Protein AF-A0A1F7NNK9-F1 (afdb_monomer)

pLDDT: mean 86.34, std 10.41, range [44.34, 95.88]

Sequence (103 aa):
MGLDLHFGIVFVLFAVYIVLGNYLYFWKILPAIERAGGGSVPAFLPSGQFRQTRRYVDMLDQRNDRPWHYFSLRFDRHIALVLVLLWLSLLLRLVVTPTWQLN

Solvent-accessible surface area (backbone atoms only — not comparable to full-atom values): 6028 Å² total; per-residue (Å²): 142,66,62,68,60,50,50,51,50,52,51,51,53,50,52,50,50,54,53,49,52,50,49,44,40,68,72,49,39,46,56,53,39,36,77,69,74,39,79,74,72,80,54,88,50,70,73,47,38,51,54,52,49,49,52,44,52,53,52,28,61,74,66,74,52,76,57,91,63,44,61,58,63,74,43,37,69,58,55,52,49,52,54,51,52,54,51,50,54,51,53,51,48,64,72,69,52,62,78,84,79,77,116

Mean predicted aligned error: 6.4 Å

Secondary structure (DSSP, 8-state):
--SHHHHHHHHHHHHHHHHHHHHHIIIIIHHHHHHTTS------SHHHHHHHHHHHHHHHHHTT---TTHHHHHTHHHHHHHHHHHHHHHHHHHHHS-GGG--

Structure (mmCIF, N/CA/C/O backbone):
data_AF-A0A1F7NNK9-F1
#
_entry.id   AF-A0A1F7NNK9-F1
#
loop_
_atom_site.group_PDB
_atom_site.id
_atom_site.type_symbol
_atom_site.label_atom_id
_atom_site.label_alt_id
_atom_site.label_comp_id
_atom_site.label_asym_id
_atom_site.label_entity_id
_atom_site.label_seq_id
_atom_site.pdbx_PDB_ins_code
_atom_site.Cartn_x
_atom_site.Cartn_y
_atom_site.Cartn_z
_atom_site.occupancy
_atom_site.B_iso_or_equiv
_atom_site.auth_seq_id
_atom_site.auth_comp_id
_atom_site.auth_asym_id
_atom_site.auth_atom_id
_atom_site.pdbx_PDB_model_num
ATOM 1 N N . MET A 1 1 ? -24.299 -2.846 21.333 1.00 53.31 1 MET A N 1
ATOM 2 C CA . MET A 1 1 ? -23.891 -2.815 19.908 1.00 53.31 1 MET A CA 1
ATOM 3 C C . MET A 1 1 ? -22.889 -1.683 19.707 1.00 53.31 1 MET A C 1
ATOM 5 O O . MET A 1 1 ? -23.314 -0.554 19.523 1.00 53.31 1 MET A O 1
ATOM 9 N N . GLY A 1 2 ? -21.577 -1.906 19.830 1.00 71.31 2 GLY A N 1
ATOM 10 C CA . GLY A 1 2 ? -20.641 -0.773 19.709 1.00 71.31 2 GLY A CA 1
ATOM 11 C C . GLY A 1 2 ? -19.160 -1.118 19.615 1.00 71.31 2 GLY A C 1
ATOM 12 O O . GLY A 1 2 ? -18.453 -0.463 18.855 1.00 71.31 2 GLY A O 1
ATOM 13 N N . LEU A 1 3 ? -18.692 -2.145 20.331 1.00 77.62 3 LEU A N 1
ATOM 14 C CA . LEU A 1 3 ? -17.290 -2.574 20.279 1.00 77.62 3 LEU A CA 1
ATOM 15 C C . LEU A 1 3 ? -17.065 -3.680 19.240 1.00 77.62 3 LEU A C 1
ATOM 17 O O . LEU A 1 3 ? -16.177 -3.533 18.410 1.00 77.62 3 LEU A O 1
ATOM 21 N N . ASP A 1 4 ? -17.927 -4.700 19.194 1.00 82.19 4 ASP A N 1
ATOM 22 C CA . ASP A 1 4 ? -17.799 -5.820 18.241 1.00 82.19 4 ASP A CA 1
ATOM 23 C C . ASP A 1 4 ? -17.943 -5.377 16.781 1.00 82.19 4 ASP A C 1
ATOM 25 O O . ASP A 1 4 ? -17.190 -5.806 15.911 1.00 82.19 4 ASP A O 1
ATOM 29 N N . LEU A 1 5 ? -18.880 -4.461 16.510 1.00 86.69 5 LEU A N 1
ATOM 30 C CA . LEU A 1 5 ? -19.059 -3.891 15.174 1.00 86.69 5 LEU A CA 1
ATOM 31 C C . LEU A 1 5 ? -17.856 -3.023 14.774 1.00 86.69 5 LEU A C 1
ATOM 33 O O . LEU A 1 5 ? -17.391 -3.103 13.641 1.00 86.69 5 LEU A O 1
ATOM 37 N N . HIS A 1 6 ? -17.326 -2.221 15.707 1.00 84.50 6 HIS A N 1
ATOM 38 C CA . HIS A 1 6 ? -16.133 -1.399 15.473 1.00 84.50 6 HIS A CA 1
ATOM 39 C C . HIS A 1 6 ? -14.906 -2.277 15.223 1.00 84.50 6 HIS A C 1
ATOM 41 O O . HIS A 1 6 ? -14.171 -2.041 14.269 1.00 84.50 6 HIS A O 1
ATOM 47 N N . PHE A 1 7 ? -14.728 -3.332 16.021 1.00 89.00 7 PHE A N 1
ATOM 48 C CA . PHE A 1 7 ? -13.704 -4.349 15.808 1.00 89.00 7 PHE A CA 1
ATOM 49 C C . PHE A 1 7 ? -13.837 -4.987 14.428 1.00 89.00 7 PHE A C 1
ATOM 51 O O . PHE A 1 7 ? -12.867 -4.999 13.676 1.00 89.00 7 PHE A O 1
ATOM 58 N N . GLY A 1 8 ? -15.037 -5.450 14.067 1.00 91.19 8 GLY A N 1
ATOM 59 C CA . GLY A 1 8 ? -15.307 -6.067 12.771 1.00 91.19 8 GLY A CA 1
ATOM 60 C C . GLY A 1 8 ? -14.958 -5.147 11.601 1.00 91.19 8 GLY A C 1
ATOM 61 O O . GLY A 1 8 ? -14.274 -5.573 10.674 1.00 91.19 8 GLY A O 1
ATOM 62 N N . ILE A 1 9 ? -15.346 -3.870 11.668 1.00 92.44 9 ILE A N 1
ATOM 63 C CA . ILE A 1 9 ? -15.021 -2.876 10.633 1.00 92.44 9 ILE A CA 1
ATOM 64 C C . ILE A 1 9 ? -13.508 -2.678 10.524 1.00 92.44 9 ILE A C 1
ATOM 66 O O . ILE A 1 9 ? -12.957 -2.768 9.427 1.00 92.44 9 ILE A O 1
ATOM 70 N N . VAL A 1 10 ? -12.818 -2.427 11.641 1.00 91.69 10 VAL A N 1
ATOM 71 C CA . VAL A 1 10 ? -11.369 -2.181 11.617 1.00 91.69 10 VAL A CA 1
ATOM 72 C C . VAL A 1 10 ? -10.614 -3.425 11.143 1.00 91.69 10 VAL A C 1
ATOM 74 O O . VAL A 1 10 ? -9.707 -3.307 10.321 1.00 91.69 10 VAL A O 1
ATOM 77 N N . PHE A 1 11 ? -11.023 -4.616 11.580 1.00 93.00 11 PHE A N 1
ATOM 78 C CA . PHE A 1 11 ? -10.449 -5.884 11.137 1.00 93.00 11 PHE A CA 1
ATOM 79 C C . PHE A 1 11 ? -10.595 -6.080 9.624 1.00 93.00 11 PHE A C 1
ATOM 81 O O . PHE A 1 11 ? -9.610 -6.375 8.947 1.00 93.00 11 PHE A O 1
ATOM 88 N N . VAL A 1 12 ? -11.793 -5.856 9.073 1.00 95.88 12 VAL A N 1
ATOM 89 C CA . VAL A 1 12 ? -12.037 -5.956 7.626 1.00 95.88 12 VAL A CA 1
ATOM 90 C C . VAL A 1 12 ? -11.191 -4.942 6.857 1.00 95.88 12 VAL A C 1
ATOM 92 O O . VAL A 1 12 ? -10.583 -5.305 5.853 1.00 95.88 12 VAL A O 1
ATOM 95 N N . LEU A 1 13 ? -11.084 -3.698 7.330 1.00 94.62 13 LEU A N 1
ATOM 96 C CA . LEU A 1 13 ? -10.251 -2.678 6.687 1.00 94.62 13 LEU A CA 1
ATOM 97 C C . LEU A 1 13 ? -8.767 -3.073 6.663 1.00 94.62 13 LEU A C 1
ATOM 99 O O . LEU A 1 13 ? -8.114 -2.918 5.631 1.00 94.62 13 LEU A O 1
ATOM 103 N N . PHE A 1 14 ? -8.241 -3.636 7.755 1.00 93.38 14 PHE A N 1
ATOM 104 C CA . PHE A 1 14 ? -6.878 -4.173 7.797 1.00 93.38 14 PHE A CA 1
ATOM 105 C C . PHE A 1 14 ? -6.693 -5.360 6.852 1.00 93.38 14 PHE A C 1
ATOM 107 O O . PHE A 1 14 ? -5.709 -5.405 6.115 1.00 93.38 14 PHE A O 1
ATOM 114 N N . ALA A 1 15 ? -7.634 -6.305 6.845 1.00 94.50 15 ALA A N 1
ATOM 115 C CA . ALA A 1 15 ? -7.581 -7.464 5.962 1.00 94.50 15 ALA A CA 1
ATOM 116 C C . ALA A 1 15 ? -7.569 -7.030 4.490 1.00 94.50 15 ALA A C 1
ATOM 118 O O . ALA A 1 15 ? -6.709 -7.466 3.725 1.00 94.50 15 ALA A O 1
ATOM 119 N N . VAL A 1 16 ? -8.459 -6.109 4.108 1.00 94.62 16 VAL A N 1
ATOM 120 C CA . VAL A 1 16 ? -8.506 -5.528 2.760 1.00 94.62 16 VAL A CA 1
ATOM 121 C C . VAL A 1 16 ? -7.200 -4.815 2.433 1.00 94.62 16 VAL A C 1
ATOM 123 O O . VAL A 1 16 ? -6.651 -5.046 1.361 1.00 94.62 16 VAL A O 1
ATOM 126 N N . TYR A 1 17 ? -6.666 -4.001 3.344 1.00 92.25 17 TYR A N 1
ATOM 127 C CA . TYR A 1 17 ? -5.397 -3.301 3.145 1.00 92.25 17 TYR A CA 1
ATOM 128 C C . TYR A 1 17 ? -4.233 -4.267 2.882 1.00 92.25 17 TYR A C 1
ATOM 130 O O . TYR A 1 17 ? -3.495 -4.095 1.912 1.00 92.25 17 TYR A O 1
ATOM 138 N N . ILE A 1 18 ? -4.107 -5.329 3.684 1.00 91.44 18 ILE A N 1
ATOM 139 C CA . ILE A 1 18 ? -3.041 -6.330 3.539 1.00 91.44 18 ILE A CA 1
ATOM 140 C C . ILE A 1 18 ? -3.207 -7.131 2.242 1.00 91.44 18 ILE A C 1
ATOM 142 O O . ILE A 1 18 ? -2.239 -7.315 1.501 1.00 91.44 18 ILE A O 1
ATOM 146 N N . VAL A 1 19 ? -4.416 -7.620 1.952 1.00 93.75 19 VAL A N 1
ATOM 147 C CA . VAL A 1 19 ? -4.689 -8.428 0.753 1.00 93.75 19 VAL A CA 1
ATOM 148 C C . VAL A 1 19 ? -4.495 -7.595 -0.509 1.00 93.75 19 VAL A C 1
ATOM 150 O O . VAL A 1 19 ? -3.822 -8.042 -1.436 1.00 93.75 19 VAL A O 1
ATOM 153 N N . LEU A 1 20 ? -5.024 -6.370 -0.539 1.00 93.00 20 LEU A N 1
ATOM 154 C CA . LEU A 1 20 ? -4.887 -5.468 -1.678 1.00 93.00 20 LEU A CA 1
ATOM 155 C C . LEU A 1 20 ? -3.428 -5.055 -1.889 1.00 93.00 20 LEU A C 1
ATOM 157 O O . LEU A 1 20 ? -2.956 -5.087 -3.024 1.00 93.00 20 LEU A O 1
ATOM 161 N N . GLY A 1 21 ? -2.699 -4.724 -0.819 1.00 91.25 21 GLY A N 1
ATOM 162 C CA . GLY A 1 21 ? -1.275 -4.393 -0.886 1.00 91.25 21 GLY A CA 1
ATOM 163 C C . GLY A 1 21 ? -0.445 -5.535 -1.476 1.00 91.25 21 GLY A C 1
ATOM 164 O O . GLY A 1 21 ? 0.311 -5.320 -2.423 1.00 91.25 21 GLY A O 1
ATOM 165 N N . ASN A 1 22 ? -0.655 -6.766 -0.998 1.00 91.62 22 ASN A N 1
ATOM 166 C CA . ASN A 1 22 ? 0.012 -7.952 -1.541 1.00 91.62 22 ASN A CA 1
ATOM 167 C C . ASN A 1 22 ? -0.381 -8.223 -2.997 1.00 91.62 22 ASN A C 1
ATOM 169 O O . ASN A 1 22 ? 0.487 -8.469 -3.834 1.00 91.62 22 ASN A O 1
ATOM 173 N N . TYR A 1 23 ? -1.672 -8.147 -3.324 1.00 94.00 23 TYR A N 1
ATOM 174 C CA . TYR A 1 23 ? -2.148 -8.320 -4.695 1.00 94.00 23 TYR A CA 1
ATOM 175 C C . TYR A 1 23 ? -1.475 -7.323 -5.644 1.00 94.00 23 TYR A C 1
ATOM 177 O O . TYR A 1 23 ? -0.888 -7.728 -6.646 1.00 94.00 23 TYR A O 1
ATOM 185 N N . LEU A 1 24 ? -1.494 -6.028 -5.312 1.00 93.94 24 LEU A N 1
ATOM 186 C CA . LEU A 1 24 ? -0.850 -4.991 -6.118 1.00 93.94 24 LEU A CA 1
ATOM 187 C C . LEU A 1 24 ? 0.655 -5.230 -6.240 1.00 93.94 24 LEU A C 1
ATOM 189 O O . LEU A 1 24 ? 1.213 -5.064 -7.325 1.00 93.94 24 LEU A O 1
ATOM 193 N N . TYR A 1 25 ? 1.304 -5.654 -5.159 1.00 92.50 25 TYR A N 1
ATOM 194 C CA . TYR A 1 25 ? 2.730 -5.934 -5.160 1.00 92.50 25 TYR A CA 1
ATOM 195 C C . TYR A 1 25 ? 3.100 -7.055 -6.143 1.00 92.50 25 TYR A C 1
ATOM 197 O O . TYR A 1 25 ? 3.893 -6.831 -7.060 1.00 92.50 25 TYR A O 1
ATOM 205 N N . PHE A 1 26 ? 2.475 -8.227 -6.024 1.00 91.69 26 PHE A N 1
ATOM 206 C CA . PHE A 1 26 ? 2.817 -9.384 -6.855 1.00 91.69 26 PHE A CA 1
ATOM 207 C C . PHE A 1 26 ? 2.302 -9.279 -8.296 1.00 91.69 26 PHE A C 1
ATOM 209 O O . PHE A 1 26 ? 2.973 -9.744 -9.212 1.00 91.69 26 PHE A O 1
ATOM 216 N N . TRP A 1 27 ? 1.141 -8.658 -8.524 1.00 92.50 27 TRP A N 1
ATOM 217 C CA . TRP A 1 27 ? 0.503 -8.645 -9.847 1.00 92.50 27 TRP A CA 1
ATOM 218 C C . TRP A 1 27 ? 0.718 -7.367 -10.654 1.00 92.50 27 TRP A C 1
ATOM 220 O O . TRP A 1 27 ? 0.562 -7.390 -11.877 1.00 92.50 27 TRP A O 1
ATOM 230 N N . LYS A 1 28 ? 1.029 -6.237 -10.010 1.00 92.31 28 LYS A N 1
ATOM 231 C CA . LYS A 1 28 ? 1.201 -4.946 -10.698 1.00 92.31 28 LYS A CA 1
ATOM 232 C C . LYS A 1 28 ? 2.624 -4.423 -10.585 1.00 92.31 28 LYS A C 1
ATOM 234 O O . LYS A 1 28 ? 3.224 -4.116 -11.610 1.00 92.31 28 LYS A O 1
ATOM 239 N N . ILE A 1 29 ? 3.163 -4.351 -9.371 1.00 91.44 29 ILE A N 1
ATOM 240 C CA . ILE A 1 29 ? 4.464 -3.732 -9.095 1.00 91.44 29 ILE A CA 1
ATOM 241 C C . ILE A 1 29 ? 5.602 -4.618 -9.604 1.00 91.44 29 ILE A C 1
ATOM 243 O O . ILE A 1 29 ? 6.396 -4.171 -10.431 1.00 91.44 29 ILE A O 1
ATOM 247 N N . LEU A 1 30 ? 5.671 -5.875 -9.155 1.00 91.62 30 LEU A N 1
ATOM 248 C CA . LEU A 1 30 ? 6.783 -6.771 -9.477 1.00 91.62 30 LEU A CA 1
ATOM 249 C C . LEU A 1 30 ? 6.932 -7.014 -10.993 1.00 91.62 30 LEU A C 1
ATOM 251 O O . LEU A 1 30 ? 8.031 -6.786 -11.505 1.00 91.62 30 LEU A O 1
ATOM 255 N N . PRO A 1 31 ? 5.859 -7.325 -11.754 1.00 90.38 31 PRO A N 1
ATOM 256 C CA . PRO A 1 31 ? 5.973 -7.512 -13.201 1.00 90.38 31 PRO A CA 1
ATOM 257 C C . PRO A 1 31 ? 6.347 -6.220 -13.938 1.00 90.38 31 PRO A C 1
ATOM 259 O O . PRO A 1 31 ? 7.007 -6.258 -14.974 1.00 90.38 31 PRO A O 1
ATOM 262 N N . ALA A 1 32 ? 5.923 -5.055 -13.438 1.00 89.81 32 ALA A N 1
ATOM 263 C CA . ALA A 1 32 ? 6.278 -3.778 -14.051 1.00 89.81 32 ALA A CA 1
ATOM 264 C C . ALA A 1 32 ? 7.755 -3.420 -13.837 1.00 89.81 32 ALA A C 1
ATOM 266 O O . ALA A 1 32 ? 8.390 -2.896 -14.752 1.00 89.81 32 ALA A O 1
ATOM 267 N N . ILE A 1 33 ? 8.304 -3.722 -12.658 1.00 88.38 33 ILE A N 1
ATOM 268 C CA . ILE A 1 33 ? 9.729 -3.541 -12.357 1.00 88.38 33 ILE A CA 1
ATOM 269 C C . ILE A 1 33 ? 10.578 -4.497 -13.200 1.00 88.38 33 ILE A C 1
ATOM 271 O O . ILE A 1 33 ? 11.562 -4.057 -13.794 1.00 88.38 33 ILE A O 1
ATOM 275 N N . GLU A 1 34 ? 10.156 -5.758 -13.316 1.00 88.88 34 GLU A N 1
ATOM 276 C CA . GLU A 1 34 ? 10.814 -6.769 -14.149 1.00 88.88 34 GLU A CA 1
ATOM 277 C C . GLU A 1 34 ? 10.878 -6.339 -15.620 1.00 88.88 34 GLU A C 1
ATOM 279 O O . GLU A 1 34 ? 11.955 -6.313 -16.216 1.00 88.88 34 GLU A O 1
ATOM 284 N N . ARG A 1 35 ? 9.754 -5.885 -16.194 1.00 87.31 35 ARG A N 1
ATOM 285 C CA . ARG A 1 35 ? 9.707 -5.358 -17.573 1.00 87.31 35 ARG A CA 1
ATOM 286 C C . ARG A 1 35 ? 10.589 -4.130 -17.790 1.00 87.31 35 ARG A C 1
ATOM 288 O O . ARG A 1 35 ? 10.979 -3.858 -18.920 1.00 87.31 35 ARG A O 1
ATOM 295 N N . ALA A 1 36 ? 10.884 -3.375 -16.737 1.00 84.62 36 ALA A N 1
ATOM 296 C CA . ALA A 1 36 ? 11.768 -2.216 -16.796 1.00 84.62 36 ALA A CA 1
ATOM 297 C C . ALA A 1 36 ? 13.250 -2.566 -16.572 1.00 84.62 36 ALA A C 1
ATOM 299 O O . ALA A 1 36 ? 14.067 -1.661 -16.403 1.00 84.62 36 ALA A O 1
ATOM 300 N N . GLY A 1 37 ? 13.606 -3.855 -16.540 1.00 81.62 37 GLY A N 1
ATOM 301 C CA . GLY A 1 37 ? 14.978 -4.319 -16.324 1.00 81.62 37 GLY A CA 1
ATOM 302 C C . GLY A 1 37 ? 15.453 -4.188 -14.873 1.00 81.62 37 GLY A C 1
ATOM 303 O O . GLY A 1 37 ? 16.639 -4.353 -14.592 1.00 81.62 37 GLY A O 1
ATOM 304 N N . GLY A 1 38 ? 14.556 -3.883 -13.930 1.00 69.75 38 GLY A N 1
ATOM 305 C CA . GLY A 1 38 ? 14.838 -4.007 -12.505 1.00 69.75 38 GLY A CA 1
ATOM 306 C C . GLY A 1 38 ? 14.680 -5.469 -12.106 1.00 69.75 38 GLY A C 1
ATOM 307 O O . GLY A 1 38 ? 13.612 -6.028 -12.312 1.00 69.75 38 GLY A O 1
ATOM 308 N N . GLY A 1 39 ? 15.732 -6.090 -11.565 1.00 67.62 39 GLY A N 1
ATOM 309 C CA . GLY A 1 39 ? 15.731 -7.517 -11.223 1.00 67.62 39 GLY A CA 1
ATOM 310 C C . GLY A 1 39 ? 14.440 -7.994 -10.540 1.00 67.62 39 GLY A C 1
ATOM 311 O O . GLY A 1 39 ? 13.911 -7.325 -9.652 1.00 67.62 39 GLY A O 1
ATOM 312 N N . SER A 1 40 ? 13.960 -9.166 -10.959 1.00 64.19 40 SER A N 1
ATOM 313 C CA . SER A 1 40 ? 12.665 -9.764 -10.604 1.00 64.19 40 SER A CA 1
ATOM 314 C C . SER A 1 40 ? 12.612 -10.387 -9.208 1.00 64.19 40 SER A C 1
ATOM 316 O O . SER A 1 40 ? 11.656 -11.085 -8.883 1.00 64.19 40 SER A O 1
ATOM 318 N N . VAL A 1 41 ? 13.622 -10.151 -8.364 1.00 79.94 41 VAL A N 1
ATOM 319 C CA . VAL A 1 41 ? 13.686 -10.786 -7.047 1.00 79.94 41 VAL A CA 1
ATOM 320 C C . VAL A 1 41 ? 12.619 -10.161 -6.141 1.00 79.94 41 VAL A C 1
ATOM 322 O O . VAL A 1 41 ? 12.707 -8.965 -5.822 1.00 79.94 41 VAL A O 1
ATOM 325 N N . PRO A 1 42 ? 11.607 -10.939 -5.716 1.00 78.88 42 PRO A N 1
ATOM 326 C CA . PRO A 1 42 ? 10.604 -10.448 -4.794 1.00 78.88 42 PRO A CA 1
ATOM 327 C C . PRO A 1 42 ? 11.262 -10.129 -3.453 1.00 78.88 42 PRO A C 1
ATOM 329 O O . PRO A 1 42 ? 12.033 -10.912 -2.894 1.00 78.88 42 PRO A O 1
ATOM 332 N N . ALA A 1 43 ? 10.934 -8.964 -2.916 1.00 83.25 43 ALA A N 1
ATOM 333 C CA . ALA A 1 43 ? 11.214 -8.642 -1.537 1.00 83.25 43 ALA A CA 1
ATOM 334 C C . ALA A 1 43 ? 10.114 -9.243 -0.657 1.00 83.25 43 ALA A C 1
ATOM 336 O O . ALA A 1 43 ? 8.942 -8.895 -0.769 1.00 83.25 43 ALA A O 1
ATOM 337 N N . PHE A 1 44 ? 10.497 -10.127 0.257 1.00 80.81 44 PHE A N 1
ATOM 338 C CA . PHE A 1 44 ? 9.574 -10.670 1.260 1.00 80.81 44 PHE A CA 1
ATOM 339 C C . PHE A 1 44 ? 9.506 -9.803 2.519 1.00 80.81 44 PHE A C 1
ATOM 341 O O . PHE A 1 44 ? 8.539 -9.858 3.271 1.00 80.81 44 PHE A O 1
ATOM 348 N N . LEU A 1 45 ? 10.527 -8.972 2.739 1.00 84.62 45 LEU A N 1
ATOM 349 C CA . LEU A 1 45 ? 10.558 -8.037 3.853 1.00 84.62 45 LEU A CA 1
ATOM 350 C C . LEU A 1 45 ? 9.759 -6.768 3.511 1.00 84.62 45 LEU A C 1
ATOM 352 O O . LEU A 1 45 ? 9.956 -6.214 2.422 1.00 84.62 45 LEU A O 1
ATOM 356 N N . PRO A 1 46 ? 8.948 -6.235 4.448 1.00 77.94 46 PRO A N 1
ATOM 357 C CA . PRO A 1 46 ? 8.155 -5.022 4.225 1.00 77.94 46 PRO A CA 1
ATOM 358 C C . PRO A 1 46 ? 8.984 -3.824 3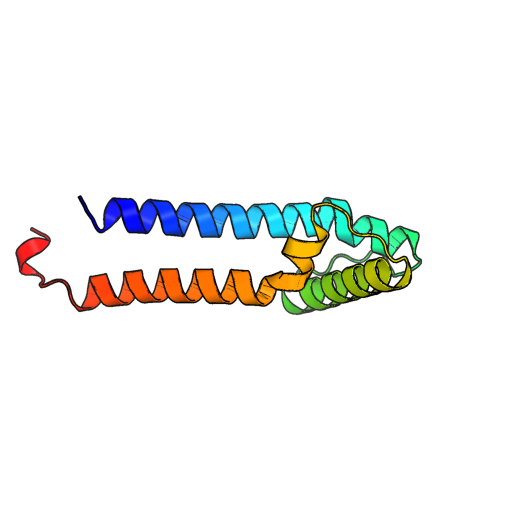.746 1.00 77.94 46 PRO A C 1
ATOM 360 O O . PRO A 1 46 ? 8.561 -3.062 2.881 1.00 77.94 46 PRO A O 1
ATOM 363 N N . SER A 1 47 ? 10.209 -3.678 4.260 1.00 82.00 47 SER A N 1
ATOM 364 C CA . SER A 1 47 ? 11.136 -2.612 3.864 1.00 82.00 47 SER A CA 1
ATOM 365 C C . SER A 1 47 ? 11.577 -2.714 2.398 1.00 82.00 47 SER A C 1
ATOM 367 O O . SER A 1 47 ? 11.739 -1.692 1.724 1.00 82.00 47 SER A O 1
ATOM 369 N N . GLY A 1 48 ? 11.752 -3.935 1.889 1.00 86.12 48 GLY A N 1
ATOM 370 C CA . GLY A 1 48 ? 12.104 -4.185 0.495 1.00 86.12 48 GLY A CA 1
ATOM 371 C C . GLY A 1 48 ? 10.912 -3.981 -0.439 1.00 86.1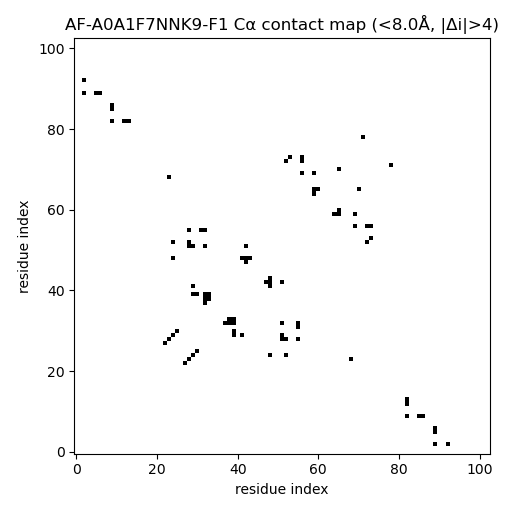2 48 GLY A C 1
ATOM 372 O O . GLY A 1 48 ? 11.061 -3.302 -1.458 1.00 86.12 48 GLY A O 1
ATOM 373 N N . GLN A 1 49 ? 9.724 -4.461 -0.050 1.00 88.19 49 GLN A N 1
ATOM 374 C CA . GLN A 1 49 ? 8.490 -4.216 -0.803 1.00 88.19 49 GLN A CA 1
ATOM 375 C C . GLN A 1 49 ? 8.218 -2.722 -0.925 1.00 88.19 49 GLN A C 1
ATOM 377 O O . GLN A 1 49 ? 7.990 -2.229 -2.023 1.00 88.19 49 GLN A O 1
ATOM 382 N N . PHE A 1 50 ? 8.363 -1.972 0.170 1.00 87.12 50 PHE A N 1
ATOM 383 C CA . PHE A 1 50 ? 8.202 -0.522 0.169 1.00 87.12 50 PHE A CA 1
ATOM 384 C C . PHE A 1 50 ? 9.137 0.174 -0.830 1.00 87.12 50 PHE A C 1
ATOM 386 O O . PHE A 1 50 ? 8.717 1.064 -1.572 1.00 87.12 50 PHE A O 1
ATOM 393 N N . ARG A 1 51 ? 10.410 -0.239 -0.889 1.00 88.62 51 ARG A N 1
ATOM 394 C CA . ARG A 1 51 ? 11.386 0.333 -1.829 1.00 88.62 51 ARG A CA 1
ATOM 395 C C . ARG A 1 51 ? 10.993 0.068 -3.285 1.00 88.62 51 ARG A C 1
ATOM 397 O O . ARG A 1 51 ? 11.087 0.972 -4.112 1.00 88.62 51 ARG A O 1
ATOM 404 N N . GLN A 1 52 ? 10.546 -1.146 -3.593 1.00 90.69 52 GLN A N 1
ATOM 405 C CA . GLN A 1 52 ? 10.088 -1.522 -4.933 1.00 90.69 52 GLN A CA 1
ATOM 406 C C . GLN A 1 52 ? 8.781 -0.816 -5.310 1.00 90.69 52 GLN A C 1
ATOM 408 O O . GLN A 1 52 ? 8.699 -0.241 -6.392 1.00 90.69 52 GLN A O 1
ATOM 413 N N . THR A 1 53 ? 7.807 -0.750 -4.403 1.00 91.56 53 THR A N 1
ATOM 414 C CA . THR A 1 53 ? 6.569 0.019 -4.583 1.00 91.56 53 THR A CA 1
ATOM 415 C C . THR A 1 53 ? 6.863 1.481 -4.892 1.00 91.56 53 THR A C 1
ATOM 417 O O . THR A 1 53 ? 6.307 2.030 -5.839 1.00 91.56 53 THR A O 1
ATOM 420 N N . ARG A 1 54 ? 7.783 2.110 -4.152 1.00 91.50 54 ARG A N 1
ATOM 421 C CA . ARG A 1 54 ? 8.164 3.504 -4.400 1.00 91.50 54 ARG A CA 1
ATOM 422 C C . ARG A 1 54 ? 8.804 3.688 -5.772 1.00 91.50 54 ARG A C 1
ATOM 424 O O . ARG A 1 54 ? 8.387 4.573 -6.506 1.00 91.50 54 ARG A O 1
ATOM 431 N N . ARG A 1 55 ? 9.727 2.798 -6.152 1.00 90.88 55 ARG A N 1
ATOM 432 C CA . ARG A 1 55 ? 10.329 2.799 -7.493 1.00 90.88 55 ARG A CA 1
ATOM 433 C C . ARG A 1 55 ? 9.270 2.684 -8.590 1.00 90.88 55 ARG A C 1
ATOM 435 O O . ARG A 1 55 ? 9.366 3.370 -9.599 1.00 90.88 55 ARG A O 1
ATOM 442 N N . TYR A 1 56 ? 8.263 1.837 -8.397 1.00 92.19 56 TYR A N 1
ATOM 443 C CA . TYR A 1 56 ? 7.160 1.701 -9.342 1.00 92.19 56 TYR A CA 1
ATOM 444 C C . TYR A 1 56 ? 6.306 2.972 -9.440 1.00 92.19 56 TYR A C 1
ATOM 446 O O . TYR A 1 56 ? 5.982 3.396 -10.546 1.00 92.19 56 TYR A O 1
ATOM 454 N N . VAL A 1 57 ? 5.987 3.619 -8.316 1.00 93.44 57 VAL A N 1
ATOM 455 C CA . VAL A 1 57 ? 5.283 4.914 -8.319 1.00 93.44 57 VAL A CA 1
ATOM 456 C C . VAL A 1 57 ? 6.110 5.983 -9.037 1.00 93.44 57 VAL A C 1
ATOM 458 O O . VAL A 1 57 ? 5.567 6.691 -9.878 1.00 93.44 57 VAL A O 1
ATOM 461 N N . ASP A 1 58 ? 7.422 6.042 -8.797 1.00 92.81 58 ASP A N 1
ATOM 462 C CA . ASP A 1 58 ? 8.313 6.983 -9.484 1.00 92.81 58 ASP A CA 1
ATOM 463 C C . ASP A 1 58 ? 8.345 6.723 -11.008 1.00 92.81 58 ASP A C 1
ATOM 465 O O . ASP A 1 58 ? 8.390 7.660 -11.803 1.00 92.81 58 ASP A O 1
ATOM 469 N N . MET A 1 59 ? 8.268 5.456 -11.442 1.00 92.00 59 MET A N 1
ATOM 470 C CA . MET A 1 59 ? 8.152 5.096 -12.863 1.00 92.00 59 MET A CA 1
ATOM 471 C C . MET A 1 59 ? 6.819 5.540 -13.480 1.00 92.00 59 MET A C 1
ATOM 473 O O . MET A 1 59 ? 6.798 5.951 -14.641 1.00 92.00 59 MET A O 1
ATOM 477 N N . LEU A 1 60 ? 5.715 5.445 -12.733 1.00 93.19 60 LEU A N 1
ATOM 478 C CA . LEU A 1 60 ? 4.406 5.944 -13.162 1.00 93.19 60 LEU A CA 1
ATOM 479 C C . LEU A 1 60 ? 4.418 7.473 -13.292 1.00 93.19 60 LEU A C 1
ATOM 481 O O . LEU A 1 60 ? 3.977 7.997 -14.314 1.00 93.19 60 LEU A O 1
ATOM 485 N N . ASP A 1 61 ? 5.010 8.171 -12.317 1.00 93.00 61 ASP A N 1
ATOM 486 C CA . ASP A 1 61 ? 5.164 9.630 -12.333 1.00 93.00 61 ASP A CA 1
ATOM 487 C C . ASP A 1 61 ? 5.984 10.093 -13.551 1.00 93.00 61 ASP A C 1
ATOM 489 O O . ASP A 1 61 ? 5.573 11.010 -14.261 1.00 93.00 61 ASP A O 1
ATOM 493 N N . GLN A 1 62 ? 7.097 9.416 -13.864 1.00 92.44 62 GLN A N 1
ATOM 494 C CA . GLN A 1 62 ? 7.930 9.722 -15.040 1.00 92.44 62 GLN A CA 1
ATOM 495 C C . GLN A 1 62 ? 7.200 9.529 -16.373 1.00 92.44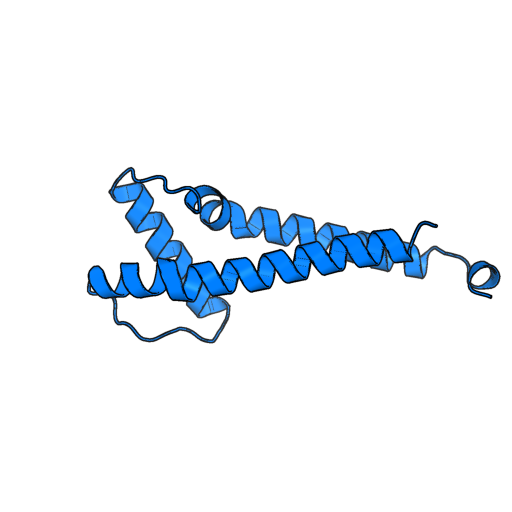 62 GLN A C 1
ATOM 497 O O . GLN A 1 62 ? 7.483 10.233 -17.339 1.00 92.44 62 GLN A O 1
ATOM 502 N N . ARG A 1 63 ? 6.272 8.570 -16.441 1.00 91.62 63 ARG A N 1
ATOM 503 C CA . ARG A 1 63 ? 5.472 8.289 -17.643 1.00 91.62 63 ARG A CA 1
ATOM 504 C C . ARG A 1 63 ? 4.169 9.087 -17.694 1.00 91.62 63 ARG A C 1
ATOM 506 O O . ARG A 1 63 ? 3.430 8.949 -18.664 1.00 91.62 63 ARG A O 1
ATOM 513 N N . ASN A 1 64 ? 3.891 9.901 -16.671 1.00 91.88 64 ASN A N 1
ATOM 514 C CA . ASN A 1 64 ? 2.606 10.564 -16.450 1.00 91.88 64 ASN A CA 1
ATOM 515 C C . ASN A 1 64 ? 1.410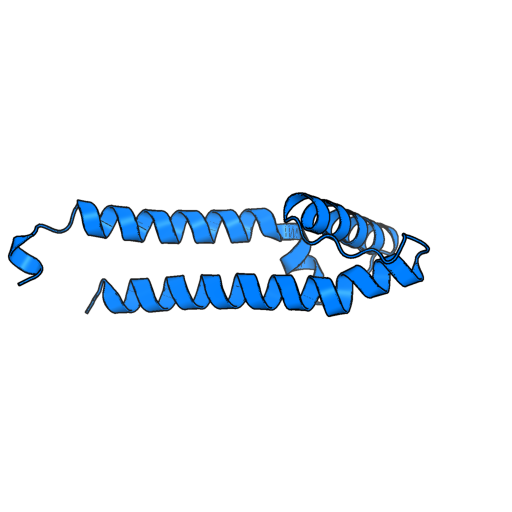 9.590 -16.534 1.00 91.88 64 ASN A C 1
ATOM 517 O O . ASN A 1 64 ? 0.333 9.945 -17.013 1.00 91.88 64 ASN A O 1
ATOM 521 N N . ASP A 1 65 ? 1.610 8.351 -16.081 1.00 91.88 65 ASP A N 1
ATOM 522 C CA . ASP A 1 65 ? 0.593 7.303 -16.079 1.00 91.88 65 ASP A CA 1
ATOM 523 C C . ASP A 1 65 ? -0.056 7.222 -14.691 1.00 91.88 65 ASP A C 1
ATOM 525 O O . ASP A 1 65 ? 0.626 7.168 -13.667 1.00 91.88 65 ASP A O 1
ATOM 529 N N . ARG A 1 66 ? -1.390 7.241 -14.639 1.00 91.69 66 ARG A N 1
ATOM 530 C CA . ARG A 1 66 ? -2.167 7.259 -13.388 1.00 91.69 66 ARG A CA 1
ATOM 531 C C . ARG A 1 66 ? -3.220 6.154 -13.397 1.00 91.69 66 ARG A C 1
ATOM 533 O O . ARG A 1 66 ? -4.416 6.445 -13.461 1.00 91.69 66 ARG A O 1
ATOM 540 N N . PRO A 1 67 ? -2.804 4.878 -13.333 1.00 93.62 67 PRO A N 1
ATOM 541 C CA . PRO A 1 67 ? -3.748 3.778 -13.214 1.00 93.62 67 PRO A CA 1
ATOM 542 C C . PRO A 1 67 ? -4.548 3.888 -11.909 1.00 93.62 67 PRO A C 1
ATOM 544 O O . PRO A 1 67 ? -4.137 4.564 -10.967 1.00 93.62 67 PRO A O 1
ATOM 547 N N . TRP A 1 68 ? -5.678 3.183 -11.816 1.00 93.00 68 TRP A N 1
ATOM 548 C CA . TRP A 1 68 ? -6.586 3.265 -10.660 1.00 93.00 68 TRP A CA 1
ATOM 549 C C . TRP A 1 68 ? -5.890 3.026 -9.303 1.00 93.00 68 TRP A C 1
ATOM 551 O O . TRP A 1 68 ? -6.258 3.636 -8.302 1.00 93.00 68 TRP A O 1
ATOM 561 N N . HIS A 1 69 ? -4.854 2.179 -9.269 1.00 92.12 69 HIS A N 1
ATOM 562 C CA . HIS A 1 69 ? -4.083 1.844 -8.065 1.00 92.12 69 HIS A CA 1
ATOM 563 C C . HIS A 1 69 ? -2.947 2.831 -7.754 1.00 92.12 69 HIS A C 1
ATOM 565 O O . HIS A 1 69 ? -2.246 2.673 -6.756 1.00 92.12 69 HIS A O 1
ATOM 571 N N . TYR A 1 70 ? -2.735 3.857 -8.583 1.00 92.88 70 TYR A N 1
ATOM 572 C CA . TYR A 1 70 ? -1.723 4.888 -8.345 1.00 92.88 70 TYR A CA 1
ATOM 573 C C . TYR A 1 70 ? -1.951 5.582 -7.001 1.00 92.88 70 TYR A C 1
ATOM 575 O O . TYR A 1 70 ? -1.045 5.662 -6.174 1.00 92.88 70 TYR A O 1
ATOM 583 N N . PHE A 1 71 ? -3.183 6.029 -6.750 1.00 89.81 71 PHE A N 1
ATOM 584 C CA . PHE A 1 71 ? -3.522 6.760 -5.531 1.00 89.81 71 PHE A CA 1
ATOM 585 C C . PHE A 1 71 ? -3.359 5.902 -4.277 1.00 89.81 71 PHE A C 1
ATOM 587 O O . PHE A 1 71 ? -2.803 6.379 -3.288 1.00 89.81 71 PHE A O 1
ATOM 594 N N . SER A 1 72 ? -3.765 4.628 -4.329 1.00 89.62 72 SER A N 1
ATOM 595 C CA . SER A 1 72 ? -3.591 3.711 -3.199 1.00 89.62 72 SER A CA 1
ATOM 596 C C . SER A 1 72 ? -2.116 3.500 -2.855 1.00 89.62 72 SER A C 1
ATOM 598 O O . SER A 1 72 ? -1.769 3.498 -1.681 1.00 89.62 72 SER A O 1
ATOM 600 N N . LEU A 1 73 ? -1.234 3.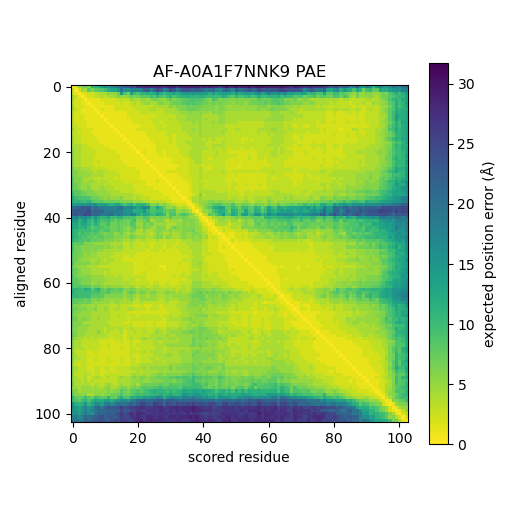391 -3.856 1.00 91.88 73 LEU A N 1
ATOM 601 C CA . LEU A 1 73 ? 0.205 3.220 -3.624 1.00 91.88 73 LEU A CA 1
ATOM 602 C C . LEU A 1 73 ? 0.892 4.524 -3.197 1.00 91.88 73 LEU A C 1
ATOM 604 O O . LEU A 1 73 ? 1.773 4.514 -2.339 1.00 91.88 73 LEU A O 1
ATOM 608 N N . ARG A 1 74 ? 0.493 5.663 -3.775 1.00 91.19 74 ARG A N 1
ATOM 609 C CA . ARG A 1 74 ? 1.073 6.976 -3.464 1.00 91.19 74 ARG A C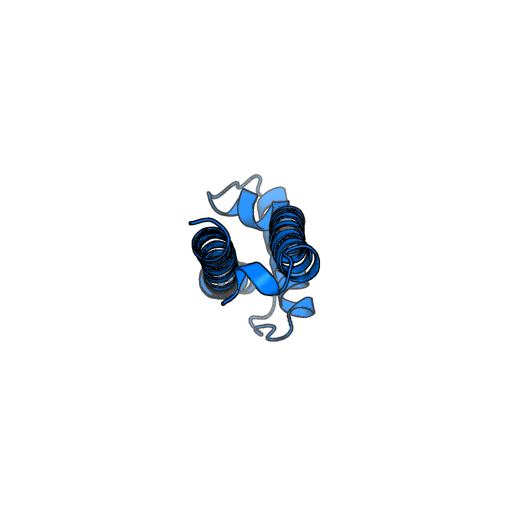A 1
ATOM 610 C C . ARG A 1 74 ? 0.772 7.407 -2.030 1.00 91.19 74 ARG A C 1
ATOM 612 O O . ARG A 1 74 ? 1.641 7.970 -1.365 1.00 91.19 74 ARG A O 1
ATOM 619 N N . PHE A 1 75 ? -0.443 7.134 -1.559 1.00 90.06 75 PHE A N 1
ATOM 620 C CA . PHE A 1 75 ? -0.916 7.506 -0.226 1.00 90.06 75 PHE A CA 1
ATOM 621 C C . PHE A 1 75 ? -0.897 6.348 0.779 1.00 90.06 75 PHE A C 1
ATOM 623 O O . PHE A 1 75 ? -1.427 6.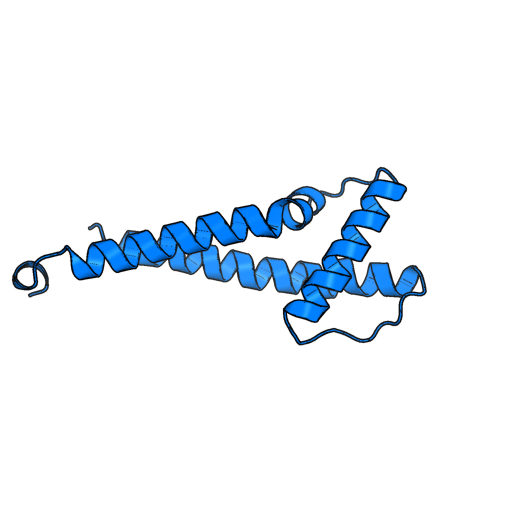501 1.877 1.00 90.06 75 PHE A O 1
ATOM 630 N N . ASP A 1 76 ? -0.227 5.238 0.462 1.00 89.19 76 ASP A N 1
ATOM 631 C CA . ASP A 1 76 ? -0.116 4.033 1.298 1.00 89.19 76 ASP A CA 1
ATOM 632 C C . ASP A 1 76 ? 0.204 4.348 2.771 1.00 89.19 76 ASP A C 1
ATOM 634 O O . ASP A 1 76 ? -0.516 3.936 3.675 1.00 89.19 76 ASP A O 1
ATOM 638 N N . ARG A 1 77 ? 1.189 5.221 3.027 1.00 87.56 77 ARG A N 1
ATOM 639 C CA . ARG A 1 77 ? 1.542 5.659 4.393 1.00 87.56 77 ARG A CA 1
ATOM 640 C C . ARG A 1 77 ? 0.408 6.362 5.138 1.00 87.56 77 ARG A C 1
ATOM 642 O O . ARG A 1 77 ? 0.303 6.220 6.351 1.00 87.56 77 ARG A O 1
ATOM 649 N N . HIS A 1 78 ? -0.401 7.151 4.435 1.00 90.56 78 HIS A N 1
ATOM 650 C CA . HIS A 1 78 ? -1.521 7.872 5.042 1.00 90.56 78 HIS A CA 1
ATOM 651 C C . HIS A 1 78 ? -2.655 6.894 5.352 1.00 90.56 78 HIS A C 1
ATOM 653 O O . HIS A 1 78 ? -3.238 6.960 6.429 1.00 90.56 78 HIS A O 1
ATOM 659 N N . ILE A 1 79 ? -2.906 5.939 4.451 1.00 90.56 79 ILE A N 1
ATOM 660 C CA . ILE A 1 79 ? -3.864 4.849 4.667 1.00 90.56 79 ILE A CA 1
ATOM 661 C C . ILE A 1 79 ? -3.430 4.008 5.877 1.00 90.56 79 ILE A C 1
ATOM 663 O O . ILE A 1 79 ? -4.223 3.801 6.792 1.00 90.56 79 ILE A O 1
ATOM 667 N N . ALA A 1 80 ? -2.156 3.610 5.941 1.00 89.69 80 ALA A N 1
ATOM 668 C CA . ALA A 1 80 ? -1.586 2.878 7.069 1.00 89.69 80 ALA A CA 1
ATOM 669 C C . ALA A 1 80 ? -1.721 3.649 8.391 1.00 89.69 80 ALA A C 1
ATOM 671 O O . ALA A 1 80 ? -2.120 3.074 9.401 1.00 89.69 80 ALA A O 1
ATOM 672 N N . LEU A 1 81 ? -1.432 4.955 8.387 1.00 93.62 81 LEU A N 1
ATOM 673 C CA . LEU A 1 81 ? -1.592 5.815 9.560 1.00 93.62 81 LEU A CA 1
ATOM 674 C C . LEU A 1 81 ? -3.045 5.819 10.050 1.00 93.62 81 LEU A C 1
ATOM 676 O O . LEU A 1 81 ? -3.289 5.629 11.239 1.00 93.62 81 LEU A O 1
ATOM 680 N N . VAL A 1 82 ? -4.009 6.001 9.143 1.00 94.31 82 VAL A N 1
ATOM 681 C CA . VAL A 1 82 ? -5.439 5.985 9.480 1.00 94.31 82 VAL A CA 1
ATOM 682 C C . VAL A 1 82 ? -5.836 4.640 10.088 1.00 94.31 82 VAL A C 1
ATOM 684 O O . VAL A 1 82 ? -6.505 4.617 11.118 1.00 94.31 82 VAL A O 1
ATOM 687 N N . LEU A 1 83 ? -5.379 3.522 9.520 1.00 93.06 83 LEU A N 1
ATOM 688 C CA . LEU A 1 83 ? -5.638 2.185 10.063 1.00 93.06 83 LEU A CA 1
ATOM 689 C C . LEU A 1 83 ? -5.054 2.008 11.471 1.00 93.06 83 LEU A C 1
ATOM 691 O O . LEU A 1 83 ? -5.741 1.512 12.363 1.00 93.06 83 LEU A O 1
ATOM 695 N N . VAL A 1 84 ? -3.824 2.469 11.708 1.00 93.25 84 VAL A N 1
ATOM 696 C CA . VAL A 1 84 ? -3.198 2.434 13.040 1.00 93.25 84 VAL A CA 1
ATOM 697 C C . VAL A 1 84 ? -3.982 3.282 14.043 1.00 93.25 84 VAL A C 1
ATOM 699 O O . VAL A 1 84 ? -4.231 2.825 15.155 1.00 93.25 84 VAL A O 1
ATOM 702 N N . LEU A 1 85 ? -4.426 4.482 13.664 1.00 94.75 85 LEU A N 1
ATOM 703 C CA . LEU A 1 85 ? -5.247 5.337 14.529 1.00 94.75 85 LEU A CA 1
ATOM 704 C C . LEU A 1 85 ? -6.600 4.691 14.856 1.00 94.75 85 LEU A C 1
ATOM 706 O O . LEU A 1 85 ? -7.046 4.737 16.004 1.00 94.75 85 LEU A O 1
ATOM 710 N N . LEU A 1 86 ? -7.233 4.037 13.879 1.00 92.56 86 LEU A N 1
ATOM 711 C CA . LEU A 1 86 ? -8.461 3.272 14.098 1.00 92.56 86 LEU A CA 1
ATOM 712 C C . LEU A 1 86 ? -8.232 2.110 15.071 1.00 92.56 86 LEU A C 1
ATOM 714 O O . LEU A 1 86 ? -9.048 1.898 15.969 1.00 92.56 86 LEU A O 1
ATOM 718 N N . TRP A 1 87 ? -7.106 1.406 14.960 1.00 90.62 87 TRP A N 1
ATOM 719 C CA . TRP A 1 87 ? -6.737 0.350 15.901 1.00 90.62 87 TRP A CA 1
ATOM 720 C C . TRP A 1 87 ? -6.481 0.884 17.315 1.00 90.62 87 TRP A C 1
ATOM 722 O O . TRP A 1 87 ? -6.997 0.345 18.292 1.00 90.62 87 TRP A O 1
ATOM 732 N N . LEU A 1 88 ? -5.756 1.997 17.440 1.00 91.75 88 LEU A N 1
ATOM 733 C CA . LEU A 1 88 ? -5.517 2.664 18.723 1.00 91.75 88 LEU A CA 1
ATOM 734 C C . LEU A 1 88 ? -6.824 3.126 19.377 1.00 91.75 88 LEU A C 1
ATOM 736 O O . LEU A 1 88 ? -6.976 3.001 20.589 1.00 91.75 88 LEU A O 1
ATOM 740 N N . SER A 1 89 ? -7.796 3.591 18.587 1.00 90.69 89 SER A N 1
ATOM 741 C CA . SER A 1 89 ? -9.122 3.951 19.101 1.00 90.69 89 SER A CA 1
ATOM 742 C C . SER A 1 89 ? -9.857 2.756 19.720 1.00 90.69 89 SER A C 1
ATOM 744 O O . SER A 1 89 ?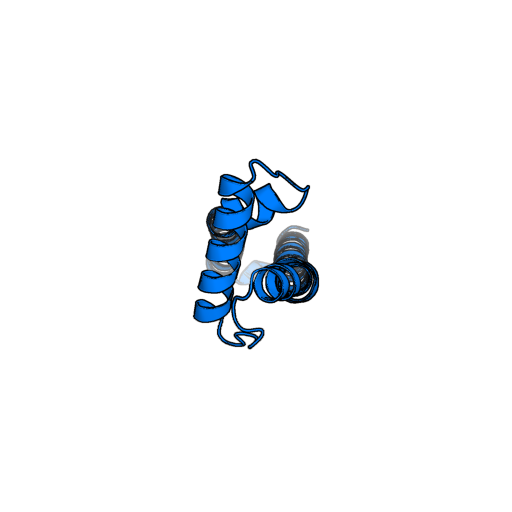 -10.568 2.917 20.712 1.00 90.69 89 SER A O 1
ATOM 746 N N . LEU A 1 90 ? -9.654 1.551 19.175 1.00 88.38 90 LEU A N 1
ATOM 747 C CA . LEU A 1 90 ? -10.218 0.317 19.714 1.00 88.38 90 LEU A CA 1
ATOM 748 C C . LEU A 1 90 ? -9.538 -0.070 21.032 1.00 88.38 90 LEU A C 1
ATOM 750 O O . LEU A 1 90 ? -10.226 -0.366 22.006 1.00 88.38 90 LEU A O 1
ATOM 754 N N . LEU A 1 91 ? -8.207 0.010 21.092 1.00 86.94 91 LEU A N 1
ATOM 755 C CA . LEU A 1 91 ? -7.450 -0.229 22.324 1.00 86.94 91 LEU A CA 1
ATOM 756 C C . LEU A 1 91 ? -7.848 0.751 23.432 1.00 86.94 91 LEU A C 1
ATOM 758 O O . LEU A 1 91 ? -8.069 0.339 24.567 1.00 86.94 91 LEU A O 1
ATOM 762 N N . LEU A 1 92 ? -8.015 2.032 23.098 1.00 88.12 92 LEU A N 1
ATOM 763 C CA . LEU A 1 92 ? -8.469 3.039 24.053 1.00 88.12 92 LEU A CA 1
ATOM 764 C C . LEU A 1 92 ? -9.858 2.701 24.602 1.00 88.12 92 LEU A C 1
ATOM 766 O O . LEU A 1 92 ? -10.074 2.790 25.807 1.00 88.12 92 LEU A O 1
ATOM 770 N N . ARG A 1 93 ? -10.792 2.270 23.745 1.00 83.50 93 ARG A N 1
ATOM 771 C CA . ARG A 1 93 ? -12.121 1.836 24.197 1.00 83.50 93 ARG A CA 1
ATOM 772 C C . ARG A 1 93 ? -12.032 0.640 25.136 1.00 83.50 93 ARG A C 1
ATOM 774 O O . ARG A 1 93 ? -12.715 0.651 26.149 1.00 83.50 93 ARG A O 1
ATOM 781 N N . LEU A 1 94 ? -11.180 -0.344 24.859 1.00 81.69 94 LEU A N 1
ATOM 782 C CA . LEU A 1 94 ? -10.992 -1.491 25.755 1.00 81.69 94 LEU A CA 1
ATOM 783 C C . LEU A 1 94 ? -10.461 -1.081 27.136 1.00 81.69 94 LEU A C 1
ATOM 785 O O . LEU A 1 94 ? -10.903 -1.629 28.137 1.00 81.69 94 LEU A O 1
ATOM 789 N N . VAL A 1 95 ? -9.554 -0.103 27.196 1.00 83.44 95 VAL A N 1
ATOM 790 C CA . VAL A 1 95 ? -8.984 0.398 28.460 1.00 83.44 95 VAL A CA 1
ATOM 791 C C . VAL A 1 95 ? -9.980 1.257 29.246 1.00 83.44 95 VAL A C 1
ATOM 793 O O . VAL A 1 95 ? -10.018 1.194 30.470 1.00 83.44 95 VAL A O 1
ATOM 796 N N . VAL A 1 96 ? -10.772 2.079 28.554 1.00 79.56 96 VAL A N 1
ATOM 797 C CA . VAL A 1 96 ? -11.683 3.054 29.177 1.00 79.56 96 VAL A CA 1
ATOM 798 C C . VAL A 1 96 ? -13.045 2.441 29.530 1.00 79.56 96 VAL A C 1
ATOM 800 O O . VAL A 1 96 ? -13.739 2.973 30.394 1.00 79.56 96 VAL A O 1
ATOM 803 N N . THR A 1 97 ? -13.445 1.329 28.902 1.00 69.69 97 THR A N 1
ATOM 804 C CA . THR A 1 97 ? -14.735 0.683 29.201 1.00 69.69 97 THR A CA 1
ATOM 805 C C . THR A 1 97 ? -14.659 -0.017 30.565 1.00 69.69 97 THR A C 1
ATOM 807 O O . THR A 1 97 ? -13.845 -0.927 30.731 1.00 69.69 97 THR A O 1
ATOM 810 N N . PRO A 1 98 ? -15.478 0.379 31.557 1.00 59.94 98 PRO A N 1
ATOM 811 C CA . PRO A 1 98 ? -15.423 -0.205 32.891 1.00 59.94 98 PRO A CA 1
ATOM 812 C C . PRO A 1 98 ? -15.793 -1.694 32.866 1.00 59.94 98 PRO A C 1
ATOM 814 O O . PRO A 1 98 ? -16.768 -2.101 32.234 1.00 59.94 98 PRO A O 1
ATOM 817 N N . THR A 1 99 ? -15.030 -2.498 33.610 1.00 60.94 99 THR A N 1
ATOM 818 C CA . THR A 1 99 ? -15.100 -3.972 33.657 1.00 60.94 99 THR A CA 1
ATOM 819 C C . THR A 1 99 ? -16.472 -4.540 34.039 1.00 60.94 99 THR A C 1
ATOM 821 O O . THR A 1 99 ? -16.764 -5.686 33.718 1.00 60.94 99 THR A O 1
ATOM 824 N N . TRP A 1 100 ? -17.345 -3.743 34.659 1.00 57.84 100 TRP A N 1
ATOM 825 C CA . TRP A 1 100 ? -18.705 -4.135 35.050 1.00 57.84 100 TRP A CA 1
ATOM 826 C C . TRP A 1 100 ? -19.737 -4.112 33.907 1.00 57.84 100 TRP A C 1
ATOM 828 O O . TRP A 1 100 ? -20.862 -4.546 34.120 1.00 57.84 100 TRP A O 1
ATOM 838 N N . GLN A 1 101 ? -19.388 -3.609 32.714 1.00 56.53 101 GLN A N 1
ATOM 839 C CA . GLN A 1 101 ? -20.234 -3.677 31.506 1.00 56.53 101 GLN A CA 1
ATOM 840 C C . GLN A 1 101 ? -19.855 -4.820 30.548 1.00 56.53 101 GLN A C 1
ATOM 842 O O . GLN A 1 101 ? -20.437 -4.937 29.472 1.00 56.53 101 GLN A O 1
ATOM 847 N N . LEU A 1 102 ? -18.852 -5.626 30.911 1.00 55.56 102 LEU A N 1
ATOM 848 C CA . LEU A 1 102 ? -18.352 -6.756 30.119 1.00 55.56 102 LEU A CA 1
ATOM 849 C C . LEU A 1 102 ? -18.859 -8.124 30.629 1.00 55.56 102 LEU A C 1
ATOM 851 O O . LEU A 1 102 ? -18.508 -9.142 30.036 1.00 55.56 102 LEU A O 1
ATOM 855 N N . ASN A 1 103 ? -19.681 -8.128 31.688 1.00 44.34 103 ASN A N 1
ATOM 856 C CA . ASN A 1 103 ? -20.449 -9.272 32.201 1.00 44.34 103 ASN A CA 1
ATOM 857 C C . ASN A 1 103 ? -21.942 -9.049 31.947 1.00 44.34 103 ASN A C 1
ATOM 859 O O . ASN A 1 103 ? -22.654 -10.062 31.783 1.00 44.34 103 ASN A O 1
#

Radius of gyration: 18.13 Å; Cα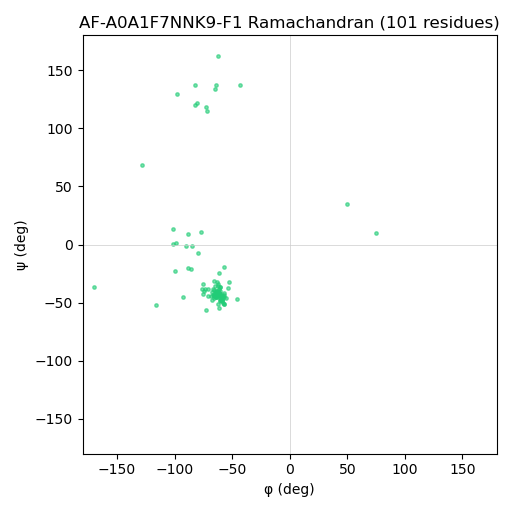 contacts (8 Å, |Δi|>4): 47; chains: 1; bounding box: 40×21×53 Å

Foldseek 3Di:
DPLVVLVVVLVVLVVCLVVVLVCCQVPPQLVVCVVVVNDNDDDPDPVRSLVSLVVSLVVCVVVVHDPPCSVCSVCVVVSVVVSVVSVVVSVVCVVPPDPVVVD